Protein AF-A0A654AT46-F1 (afdb_monomer)

Solvent-accessible surface area (backbone atoms only — not comparable to full-atom values): 4686 Å² total; per-residue (Å²): 134,83,78,78,79,78,76,71,78,77,80,78,60,78,88,67,86,86,55,97,50,58,66,61,54,50,50,53,58,55,60,76,40,72,89,47,55,73,69,54,38,51,53,48,50,56,50,49,51,53,53,50,53,63,70,67,68,47,69,67,39,51,51,54,51,54,55,49,56,65,73,76,108

Mean predicted aligned error: 6.97 Å

Foldseek 3Di:
DDDPPPPDPDQPADPDDPDPDPVVVVVVLVVVCVPDDPVVNVVVVVVVLVVVCVVVVDVSNVVVVVVVVVVVD

Secondary structure (DSSP, 8-state):
-------PPPP----S---SSHHHHHHHHHHHHTT--HHHHHHHHHHHHHHHHHHH--HHHHHHHHHHHHHH-

Structure (mmCIF, N/CA/C/O backbone):
data_AF-A0A654AT46-F1
#
_entry.id   AF-A0A654AT46-F1
#
loop_
_atom_site.group_PDB
_atom_site.id
_atom_site.type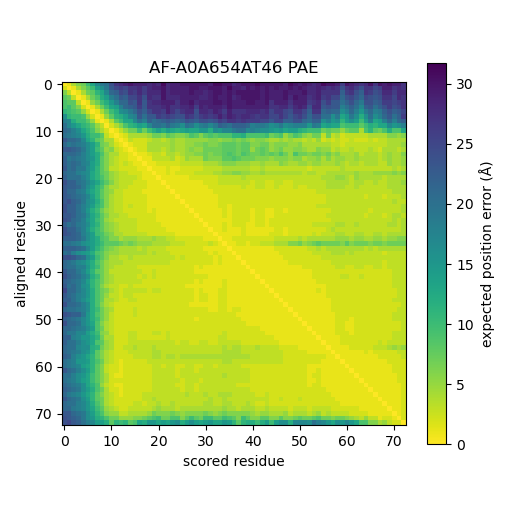_symbol
_atom_site.label_atom_id
_atom_site.label_alt_id
_atom_site.label_comp_id
_atom_site.label_asym_id
_atom_site.label_entity_id
_atom_site.label_seq_id
_atom_site.pdbx_PDB_ins_code
_atom_site.Cartn_x
_atom_site.Cartn_y
_atom_site.Cartn_z
_atom_site.occupancy
_atom_site.B_iso_or_equiv
_atom_site.auth_seq_id
_atom_site.auth_comp_id
_atom_site.auth_asym_id
_atom_site.auth_atom_id
_atom_site.pdbx_PDB_model_num
ATO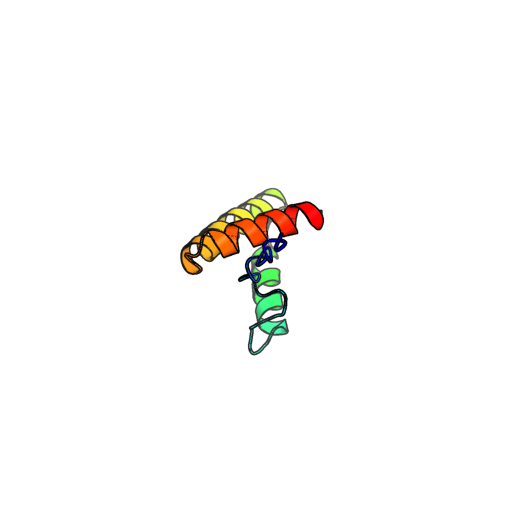M 1 N N . MET A 1 1 ? -8.461 13.621 45.673 1.00 41.88 1 MET A N 1
ATOM 2 C CA . MET A 1 1 ? -8.482 14.265 44.343 1.00 41.88 1 MET A CA 1
ATOM 3 C C . MET A 1 1 ? -8.135 13.184 43.334 1.00 41.88 1 MET A C 1
ATOM 5 O O . MET A 1 1 ? -6.982 12.784 43.276 1.00 41.88 1 MET A O 1
ATOM 9 N N . ASN A 1 2 ? -9.143 12.601 42.676 1.00 41.56 2 ASN A N 1
ATOM 10 C CA . ASN A 1 2 ? -8.944 11.478 41.757 1.00 41.56 2 ASN A CA 1
ATOM 11 C C . ASN A 1 2 ? -8.205 11.958 40.510 1.00 41.56 2 ASN A C 1
ATOM 13 O O . ASN A 1 2 ? -8.709 12.812 39.783 1.00 41.56 2 ASN A O 1
ATOM 17 N N . ALA A 1 3 ? -7.019 11.394 40.283 1.00 45.44 3 ALA A N 1
ATOM 18 C CA . ALA A 1 3 ? -6.332 11.480 39.010 1.00 45.44 3 ALA A CA 1
ATOM 19 C C . ALA A 1 3 ? -7.244 10.860 37.945 1.00 45.44 3 ALA A C 1
ATOM 21 O O . ALA A 1 3 ? -7.618 9.690 38.038 1.00 45.44 3 ALA A O 1
ATOM 22 N N . ALA A 1 4 ? -7.655 11.678 36.979 1.00 46.16 4 ALA A N 1
ATOM 23 C CA . ALA A 1 4 ? -8.365 11.230 35.798 1.00 46.16 4 ALA A CA 1
ATOM 24 C C . ALA A 1 4 ? -7.526 10.139 35.124 1.00 46.16 4 ALA A C 1
ATOM 26 O O . ALA A 1 4 ? -6.415 10.402 34.669 1.00 46.16 4 ALA A O 1
ATOM 27 N N . ALA A 1 5 ? -8.050 8.913 35.096 1.00 46.00 5 ALA A N 1
ATOM 28 C CA . ALA A 1 5 ? -7.523 7.852 34.261 1.00 46.00 5 ALA A CA 1
ATOM 29 C C . ALA A 1 5 ? -7.643 8.323 32.807 1.00 46.00 5 ALA A C 1
ATOM 31 O O . ALA A 1 5 ? -8.718 8.284 32.204 1.00 46.00 5 ALA A O 1
ATOM 32 N N . THR A 1 6 ? -6.543 8.842 32.272 1.00 43.47 6 THR A N 1
ATOM 33 C CA . THR A 1 6 ? -6.379 9.150 30.859 1.00 43.47 6 THR A CA 1
ATOM 34 C C . THR A 1 6 ? -6.451 7.829 30.110 1.00 43.47 6 THR A C 1
ATOM 36 O O . THR A 1 6 ? -5.473 7.098 29.968 1.00 43.47 6 THR A O 1
ATOM 39 N N . THR A 1 7 ? -7.660 7.482 29.681 1.00 44.69 7 THR A N 1
ATOM 40 C CA . THR A 1 7 ? -7.888 6.368 28.768 1.00 44.69 7 THR A CA 1
ATOM 41 C C . THR A 1 7 ? -7.192 6.750 27.468 1.00 44.69 7 THR A C 1
ATOM 43 O O . THR A 1 7 ? -7.716 7.549 26.694 1.00 44.69 7 THR A O 1
ATOM 46 N N . SER A 1 8 ? -5.967 6.261 27.269 1.00 54.06 8 SER A N 1
ATOM 47 C CA . SER A 1 8 ? -5.319 6.338 25.961 1.00 54.06 8 SER A CA 1
ATOM 48 C C . SER A 1 8 ? -6.249 5.634 24.974 1.00 54.06 8 SER A C 1
ATOM 50 O O . SER A 1 8 ? -6.686 4.519 25.280 1.00 54.06 8 SER A O 1
ATOM 52 N N . PRO A 1 9 ? -6.623 6.252 23.842 1.00 56.59 9 PRO A N 1
ATOM 53 C CA . PRO A 1 9 ? -7.422 5.550 22.855 1.00 56.59 9 PRO A CA 1
ATOM 54 C C . PRO A 1 9 ? -6.624 4.322 22.409 1.00 56.59 9 PRO A C 1
ATOM 56 O O . PRO A 1 9 ? -5.461 4.436 22.024 1.00 56.59 9 PRO A O 1
ATOM 59 N N . ALA A 1 10 ? -7.219 3.136 22.542 1.00 71.06 10 ALA A N 1
ATOM 60 C CA . ALA A 1 10 ? -6.618 1.912 22.037 1.00 71.06 10 ALA A CA 1
ATOM 61 C C . ALA A 1 10 ? -6.384 2.076 20.525 1.00 71.06 10 ALA A C 1
ATOM 63 O O . ALA A 1 10 ? -7.317 2.432 19.803 1.00 71.06 10 ALA A O 1
ATOM 64 N N . SER A 1 11 ? -5.142 1.856 20.078 1.00 79.06 11 SER A N 1
ATOM 65 C CA . SER A 1 11 ? -4.745 1.953 18.667 1.00 79.06 11 SER A CA 1
ATOM 66 C C . SER A 1 11 ? -5.652 1.077 17.807 1.00 79.06 11 SER A C 1
ATOM 68 O O . SER A 1 11 ? -5.865 -0.099 18.115 1.00 79.06 11 SER A O 1
ATOM 70 N N . LYS A 1 12 ? -6.216 1.657 16.745 1.00 87.94 12 LYS A N 1
ATOM 71 C CA . LYS A 1 12 ? -7.064 0.923 15.794 1.00 87.94 12 LYS A CA 1
ATOM 72 C C . LYS A 1 12 ? -6.263 0.280 14.665 1.00 87.94 12 LYS A C 1
ATOM 74 O O . LYS A 1 12 ? -6.775 -0.612 13.985 1.00 87.94 12 LYS A O 1
ATOM 79 N N . LEU A 1 13 ? -5.036 0.739 14.433 1.00 91.38 13 LEU A N 1
ATOM 80 C CA . LEU A 1 13 ? -4.178 0.216 13.380 1.00 91.38 13 LEU A CA 1
ATOM 81 C C . LEU A 1 13 ? -3.629 -1.171 13.745 1.00 91.38 13 LEU A C 1
ATOM 83 O O . LEU A 1 13 ? -2.953 -1.349 14.757 1.00 91.38 13 LEU A O 1
ATOM 87 N N . ALA A 1 14 ? -3.849 -2.149 12.868 1.00 90.62 14 ALA A N 1
ATOM 88 C CA . ALA A 1 14 ? -3.186 -3.445 12.970 1.00 90.62 14 ALA A CA 1
ATOM 89 C C . ALA A 1 14 ? -1.740 -3.349 12.460 1.00 90.62 14 ALA A C 1
ATOM 91 O O . ALA A 1 14 ? -1.509 -2.862 11.353 1.00 90.62 14 ALA A O 1
ATOM 92 N N . ARG A 1 15 ? -0.782 -3.832 13.260 1.00 87.19 15 ARG A N 1
ATOM 93 C CA . ARG A 1 15 ? 0.652 -3.838 12.914 1.00 87.19 15 ARG A CA 1
ATOM 94 C C . ARG A 1 15 ? 1.154 -5.201 12.440 1.00 87.19 15 ARG A C 1
ATOM 96 O O . ARG A 1 15 ? 2.188 -5.263 11.783 1.00 87.19 15 ARG A O 1
ATOM 103 N N . GLU A 1 16 ? 0.435 -6.281 12.743 1.00 89.06 16 GLU A N 1
ATOM 104 C CA . GLU A 1 16 ? 0.727 -7.598 12.177 1.00 89.06 16 GLU A CA 1
ATOM 105 C C . GLU A 1 16 ? 0.023 -7.800 10.829 1.00 89.06 16 GLU A C 1
ATOM 107 O O . GLU A 1 16 ? -1.014 -7.195 10.538 1.00 89.06 16 GLU A O 1
ATOM 112 N N . SER A 1 17 ? 0.569 -8.701 10.007 1.00 89.00 17 SER A N 1
ATOM 113 C CA . SER A 1 17 ? -0.102 -9.123 8.779 1.00 89.00 17 SER A CA 1
ATOM 114 C C . SER A 1 17 ? -1.455 -9.758 9.099 1.00 89.00 17 SER A C 1
ATOM 116 O O . SER A 1 17 ? -1.561 -10.642 9.946 1.00 89.00 17 SER A O 1
ATOM 118 N N . ARG A 1 18 ? -2.487 -9.333 8.369 1.00 91.88 18 ARG A N 1
ATOM 119 C CA . ARG A 1 18 ? -3.840 -9.913 8.421 1.00 91.88 18 ARG A CA 1
ATOM 120 C C . ARG A 1 18 ? -4.175 -10.731 7.174 1.00 91.88 18 ARG A C 1
ATOM 122 O O . ARG A 1 18 ? -5.325 -11.121 6.984 1.00 91.88 18 ARG A O 1
ATOM 129 N N . PHE A 1 19 ? -3.188 -10.964 6.310 1.00 94.56 19 PHE A N 1
ATOM 130 C CA . PHE A 1 19 ? -3.353 -11.789 5.121 1.00 94.56 19 PHE A CA 1
ATOM 131 C C . PHE A 1 19 ? -3.292 -13.271 5.487 1.00 94.56 19 PHE A C 1
ATOM 133 O O . PHE A 1 19 ? -2.464 -13.679 6.296 1.00 94.56 19 PHE A O 1
ATOM 140 N N . ALA A 1 20 ? -4.135 -14.080 4.841 1.00 96.12 20 ALA A N 1
ATOM 141 C CA . ALA A 1 20 ? -4.069 -15.537 4.958 1.00 96.12 20 ALA A CA 1
ATOM 142 C C . ALA A 1 20 ? -2.737 -16.099 4.423 1.00 96.12 20 ALA A C 1
ATOM 144 O O . ALA A 1 20 ? -2.236 -17.089 4.943 1.00 96.12 20 ALA A O 1
ATOM 145 N N . ASP A 1 21 ? -2.162 -15.437 3.414 1.00 97.12 21 ASP A N 1
ATOM 146 C CA . ASP A 1 21 ? -0.831 -15.712 2.873 1.00 97.12 21 ASP A CA 1
ATOM 147 C C . ASP A 1 21 ? -0.047 -14.385 2.763 1.00 97.12 21 ASP A C 1
ATOM 149 O O . ASP A 1 21 ? -0.211 -13.638 1.788 1.00 97.12 21 ASP A O 1
ATOM 153 N N . PRO A 1 22 ? 0.765 -14.043 3.783 1.00 94.56 22 PRO A N 1
ATOM 154 C CA . PRO A 1 22 ? 1.590 -12.836 3.779 1.00 94.56 22 PRO A CA 1
ATOM 155 C C . PRO A 1 22 ? 2.597 -12.789 2.621 1.00 94.56 22 PRO A C 1
ATOM 157 O O . PRO A 1 22 ? 2.840 -11.715 2.066 1.00 94.56 22 PRO A O 1
ATOM 160 N N . ASP A 1 23 ? 3.138 -13.938 2.211 1.00 96.38 23 ASP A N 1
ATOM 161 C CA . ASP A 1 23 ? 4.144 -14.007 1.151 1.00 96.38 23 ASP A CA 1
ATOM 162 C C . ASP A 1 23 ? 3.519 -13.733 -0.218 1.00 96.38 23 ASP A C 1
ATOM 164 O O . ASP A 1 23 ? 4.111 -13.045 -1.052 1.00 96.38 23 ASP A O 1
ATOM 168 N N . ALA A 1 24 ? 2.308 -14.241 -0.469 1.00 97.69 24 ALA A N 1
ATOM 169 C CA . ALA A 1 24 ? 1.567 -13.923 -1.686 1.00 97.69 24 ALA A CA 1
ATOM 170 C C . ALA A 1 24 ? 1.236 -12.429 -1.778 1.00 97.69 24 ALA A C 1
ATOM 172 O O . ALA A 1 24 ? 1.405 -11.837 -2.848 1.00 97.69 24 ALA A O 1
ATOM 173 N N . ALA A 1 25 ? 0.822 -11.810 -0.669 1.00 96.31 25 ALA A N 1
ATOM 174 C CA . ALA A 1 25 ? 0.565 -10.373 -0.618 1.00 96.31 25 ALA A CA 1
ATOM 175 C C . ALA A 1 25 ? 1.842 -9.562 -0.904 1.00 96.31 25 ALA A C 1
ATOM 177 O O . ALA A 1 25 ? 1.823 -8.648 -1.730 1.00 96.31 25 ALA A O 1
ATOM 178 N N . PHE A 1 26 ? 2.972 -9.940 -0.299 1.00 94.62 26 PHE A N 1
ATOM 179 C CA . PHE A 1 26 ? 4.258 -9.298 -0.569 1.00 94.62 26 PHE A CA 1
ATOM 180 C C . PHE A 1 26 ? 4.690 -9.460 -2.033 1.00 94.62 26 PHE A C 1
ATOM 182 O O . PHE A 1 26 ? 5.075 -8.483 -2.676 1.00 94.62 26 PHE A O 1
ATOM 189 N N . ARG A 1 27 ? 4.572 -10.670 -2.601 1.00 97.75 27 ARG A N 1
ATOM 190 C CA . ARG A 1 27 ? 4.892 -10.928 -4.016 1.00 97.75 27 ARG A CA 1
ATOM 191 C C . ARG A 1 27 ? 4.057 -10.072 -4.962 1.00 97.75 27 ARG A C 1
ATOM 193 O O . ARG A 1 27 ? 4.607 -9.568 -5.938 1.00 97.75 27 ARG A O 1
ATOM 200 N N . LEU A 1 28 ? 2.764 -9.891 -4.685 1.00 97.69 28 LEU A N 1
ATOM 201 C CA . LEU A 1 28 ? 1.887 -9.029 -5.483 1.00 97.69 28 LEU A CA 1
ATOM 202 C C . LEU A 1 28 ? 2.408 -7.585 -5.516 1.00 97.69 28 LEU A C 1
ATOM 204 O O . LEU A 1 28 ? 2.522 -6.997 -6.591 1.00 97.69 28 LEU A O 1
ATOM 208 N N . LEU A 1 29 ? 2.770 -7.037 -4.351 1.00 96.75 29 LEU A N 1
ATOM 209 C CA . LEU A 1 29 ? 3.311 -5.681 -4.238 1.00 96.75 29 LEU A CA 1
ATOM 210 C C . LEU A 1 29 ? 4.670 -5.552 -4.931 1.00 96.75 29 LEU A C 1
ATOM 212 O O . LEU A 1 29 ? 4.877 -4.618 -5.700 1.00 96.75 29 LEU A O 1
ATOM 216 N N . ALA A 1 30 ? 5.580 -6.504 -4.722 1.00 96.69 30 ALA A N 1
ATOM 217 C CA . ALA A 1 30 ? 6.891 -6.501 -5.368 1.00 96.69 30 ALA A CA 1
ATOM 218 C C . ALA A 1 30 ? 6.769 -6.587 -6.899 1.00 96.69 30 ALA A C 1
ATOM 220 O O . ALA A 1 30 ? 7.438 -5.856 -7.629 1.00 96.69 30 ALA A O 1
ATOM 221 N N . GLN A 1 31 ? 5.867 -7.435 -7.398 1.00 97.88 31 GLN A N 1
ATOM 222 C CA . GLN A 1 31 ? 5.639 -7.598 -8.829 1.00 97.88 31 GLN A CA 1
ATOM 223 C C . GLN A 1 31 ? 5.079 -6.330 -9.483 1.00 97.88 31 GLN A C 1
ATOM 225 O O . GLN A 1 31 ? 5.428 -6.050 -10.629 1.00 97.88 31 GLN A O 1
ATOM 230 N N . ALA A 1 32 ? 4.266 -5.549 -8.768 1.00 97.75 32 ALA A N 1
ATOM 231 C CA . ALA A 1 32 ? 3.730 -4.285 -9.271 1.00 97.75 32 ALA A CA 1
ATOM 232 C C . ALA A 1 32 ? 4.821 -3.232 -9.561 1.00 97.75 32 ALA A C 1
ATOM 234 O O . ALA A 1 32 ? 4.577 -2.302 -10.326 1.00 97.75 32 ALA A O 1
ATOM 235 N N . HIS A 1 33 ? 6.020 -3.395 -8.991 1.00 98.00 33 HIS A N 1
ATOM 236 C CA . HIS A 1 33 ? 7.143 -2.467 -9.140 1.00 98.00 33 HIS A CA 1
ATOM 237 C C . HIS A 1 33 ? 8.215 -2.921 -10.141 1.00 98.00 33 HIS A C 1
ATOM 239 O O . HIS A 1 33 ? 9.083 -2.122 -10.474 1.00 98.00 33 HIS A O 1
ATOM 245 N N . ARG A 1 34 ? 8.180 -4.178 -10.612 1.00 94.50 34 ARG A N 1
ATOM 246 C CA . ARG A 1 34 ? 9.305 -4.841 -11.306 1.00 94.50 34 ARG A CA 1
ATOM 2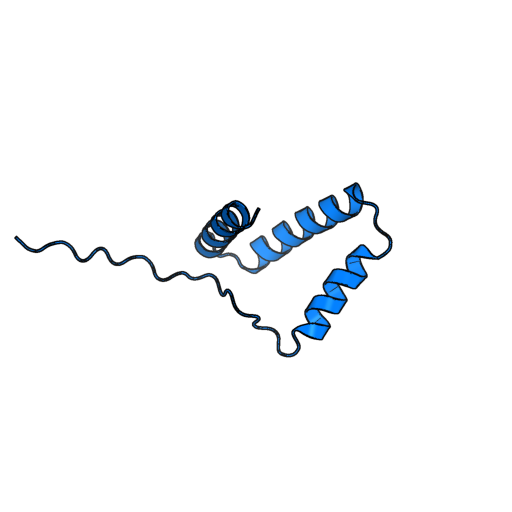47 C C . ARG A 1 34 ? 9.884 -4.045 -12.487 1.00 94.50 34 ARG A C 1
ATOM 249 O O . ARG A 1 34 ? 11.093 -4.076 -12.682 1.00 94.50 34 ARG A O 1
ATOM 256 N N . ASP A 1 35 ? 9.037 -3.335 -13.226 1.00 95.25 35 ASP A N 1
ATOM 257 C CA . ASP A 1 35 ? 9.411 -2.632 -14.460 1.00 95.25 35 ASP A CA 1
ATOM 258 C C . ASP A 1 35 ? 9.250 -1.103 -14.346 1.00 95.25 35 ASP A C 1
ATOM 260 O O . ASP A 1 35 ? 9.172 -0.398 -15.352 1.00 95.25 35 ASP A O 1
ATOM 264 N N . LEU A 1 36 ? 9.155 -0.581 -13.118 1.00 98.25 36 LEU A N 1
ATOM 265 C CA . LEU A 1 36 ? 9.006 0.849 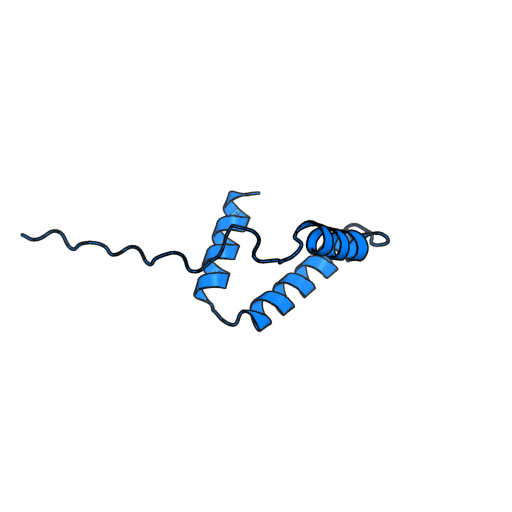-12.857 1.00 98.25 36 LEU A CA 1
ATOM 266 C C . LEU A 1 36 ? 10.350 1.481 -12.495 1.00 98.25 36 LEU A C 1
ATOM 268 O O . LEU A 1 36 ? 11.106 0.943 -11.689 1.00 98.25 36 LEU A O 1
ATOM 272 N N . ASP A 1 37 ? 10.612 2.668 -13.043 1.00 98.25 37 ASP A N 1
ATOM 273 C CA . ASP A 1 37 ? 11.668 3.529 -12.516 1.00 98.25 37 ASP A CA 1
ATOM 274 C C . ASP A 1 37 ? 11.294 4.074 -11.124 1.00 98.25 37 ASP A C 1
ATOM 276 O O . ASP A 1 37 ? 10.166 3.925 -10.644 1.00 98.25 37 ASP A O 1
ATOM 280 N N . GLU A 1 38 ? 12.248 4.720 -10.458 1.00 97.56 38 GLU A N 1
ATOM 281 C CA . GLU A 1 38 ? 12.060 5.248 -9.103 1.00 97.56 38 GLU A CA 1
ATOM 282 C C . GLU A 1 38 ? 10.874 6.221 -9.006 1.00 97.56 38 GLU A C 1
ATOM 284 O O . GLU A 1 38 ? 10.070 6.154 -8.072 1.00 97.56 38 GLU A O 1
ATOM 289 N N . ARG A 1 39 ? 10.703 7.092 -10.006 1.00 98.31 39 ARG A N 1
ATOM 290 C CA . ARG A 1 39 ? 9.628 8.089 -10.020 1.00 98.31 39 ARG A CA 1
ATOM 291 C C . ARG A 1 39 ? 8.263 7.431 -10.211 1.00 98.31 39 ARG A C 1
ATOM 293 O O . ARG A 1 39 ? 7.296 7.810 -9.547 1.00 98.31 39 ARG A O 1
ATOM 300 N N . ALA A 1 40 ? 8.165 6.462 -11.112 1.00 98.44 40 ALA A N 1
ATOM 301 C CA . ALA A 1 40 ? 6.951 5.709 -11.381 1.00 98.44 40 ALA A CA 1
ATOM 302 C C . ALA A 1 40 ? 6.586 4.798 -10.201 1.00 98.44 40 ALA A C 1
ATOM 304 O O . ALA A 1 40 ? 5.407 4.701 -9.857 1.00 98.44 40 ALA A O 1
ATOM 305 N N . SER A 1 41 ? 7.584 4.206 -9.542 1.00 98.31 41 SER A N 1
ATOM 306 C CA . SER A 1 41 ? 7.449 3.447 -8.296 1.00 98.31 41 SER A CA 1
ATOM 307 C C . SER A 1 41 ? 6.876 4.319 -7.171 1.00 98.31 41 SER A C 1
ATOM 309 O O . SER A 1 41 ? 5.844 3.989 -6.584 1.00 98.31 41 SER A O 1
ATOM 311 N N . ALA A 1 42 ? 7.438 5.513 -6.948 1.00 98.00 42 ALA A N 1
ATOM 312 C CA . ALA A 1 42 ? 6.906 6.466 -5.972 1.00 98.00 42 ALA A CA 1
ATOM 313 C C . ALA A 1 42 ? 5.463 6.898 -6.302 1.00 98.00 42 ALA A C 1
ATOM 315 O O . ALA A 1 42 ? 4.603 6.959 -5.419 1.00 98.00 42 ALA A O 1
ATOM 316 N N . ALA A 1 43 ? 5.160 7.138 -7.582 1.00 98.31 43 ALA A N 1
ATOM 317 C CA . ALA A 1 43 ? 3.808 7.469 -8.029 1.00 98.31 43 ALA A CA 1
ATOM 318 C C . ALA A 1 43 ? 2.819 6.295 -7.881 1.00 98.31 43 ALA A C 1
ATOM 320 O O . ALA A 1 43 ? 1.628 6.515 -7.641 1.00 98.31 43 ALA A O 1
ATOM 321 N N . LEU A 1 44 ? 3.269 5.047 -8.043 1.00 98.50 44 LEU A N 1
ATOM 322 C CA . LEU A 1 44 ? 2.471 3.857 -7.744 1.00 98.50 44 LEU A CA 1
ATOM 323 C C . LEU A 1 44 ? 2.151 3.794 -6.248 1.00 98.50 44 LEU A C 1
ATOM 325 O O . LEU A 1 44 ? 0.976 3.685 -5.901 1.00 98.50 44 LEU A O 1
ATOM 329 N N . ASN A 1 45 ? 3.152 3.957 -5.382 1.00 97.50 45 ASN A N 1
ATOM 330 C CA . ASN A 1 45 ? 2.965 3.950 -3.931 1.00 97.50 45 ASN A CA 1
ATOM 331 C C . ASN A 1 45 ? 1.985 5.032 -3.462 1.00 97.50 45 ASN A C 1
ATOM 333 O O . ASN A 1 45 ? 1.050 4.722 -2.728 1.00 97.50 45 ASN A O 1
ATOM 337 N N . ALA A 1 46 ? 2.118 6.273 -3.938 1.00 97.69 46 ALA A N 1
ATOM 338 C CA . ALA A 1 46 ? 1.203 7.357 -3.568 1.00 97.69 46 ALA A CA 1
ATOM 339 C C . ALA A 1 46 ? -0.259 7.049 -3.945 1.00 97.69 46 ALA A C 1
ATOM 341 O O . ALA A 1 46 ? -1.176 7.257 -3.148 1.00 97.69 46 ALA A O 1
ATOM 342 N N . ARG A 1 47 ? -0.484 6.505 -5.150 1.00 98.44 47 ARG A N 1
ATOM 343 C CA . ARG A 1 47 ? -1.824 6.094 -5.600 1.00 98.44 47 ARG A CA 1
ATOM 344 C C . ARG A 1 47 ? -2.359 4.920 -4.788 1.00 98.44 47 ARG A C 1
ATOM 346 O O . ARG A 1 47 ? -3.521 4.948 -4.393 1.00 98.44 47 ARG A O 1
ATOM 353 N N . LEU A 1 48 ? -1.528 3.911 -4.528 1.00 98.25 48 LEU A N 1
ATOM 354 C CA . LEU A 1 48 ? -1.911 2.738 -3.749 1.00 98.25 48 LEU A CA 1
ATOM 355 C C . LEU A 1 48 ? -2.303 3.126 -2.318 1.00 98.25 48 LEU A C 1
ATOM 357 O O . LEU A 1 48 ? -3.360 2.708 -1.853 1.00 98.25 48 LEU A O 1
ATOM 361 N N . VAL A 1 49 ? -1.513 3.977 -1.656 1.00 96.50 49 VAL A N 1
ATOM 362 C CA . VAL A 1 49 ? -1.822 4.503 -0.317 1.00 96.50 49 VAL A CA 1
ATOM 363 C C . VAL A 1 49 ? -3.178 5.204 -0.307 1.00 96.50 49 VAL A C 1
ATOM 365 O O . VAL A 1 49 ? -3.998 4.909 0.557 1.00 96.50 49 VAL A O 1
ATOM 368 N N . LEU A 1 50 ? -3.457 6.076 -1.281 1.00 97.50 50 LEU A N 1
ATOM 369 C CA . LEU A 1 50 ? -4.743 6.776 -1.356 1.00 97.50 50 LEU A CA 1
ATOM 370 C C . LEU A 1 50 ? -5.922 5.813 -1.572 1.00 97.50 50 LEU A C 1
ATOM 372 O O . LEU A 1 50 ? -6.959 5.951 -0.924 1.00 97.50 50 LEU A O 1
ATOM 376 N N . ILE A 1 51 ? -5.769 4.822 -2.455 1.00 98.38 51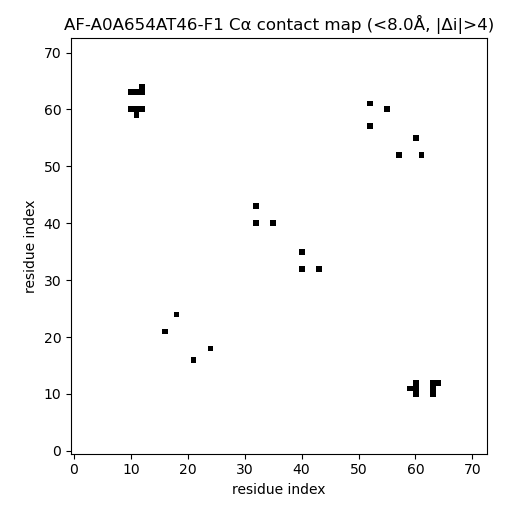 ILE A N 1
ATOM 377 C CA . ILE A 1 51 ? -6.799 3.801 -2.703 1.00 98.38 51 ILE A CA 1
ATOM 378 C C . ILE A 1 51 ? -7.091 3.010 -1.423 1.00 98.38 51 ILE A C 1
ATOM 380 O O . ILE A 1 51 ? -8.255 2.827 -1.066 1.00 98.38 51 ILE A O 1
ATOM 384 N N . LEU A 1 52 ? -6.050 2.566 -0.716 1.00 96.81 52 LEU A N 1
ATOM 385 C CA . LEU A 1 52 ? -6.198 1.800 0.520 1.00 96.81 52 LEU A CA 1
ATOM 386 C C . LEU A 1 52 ? -6.768 2.653 1.657 1.00 96.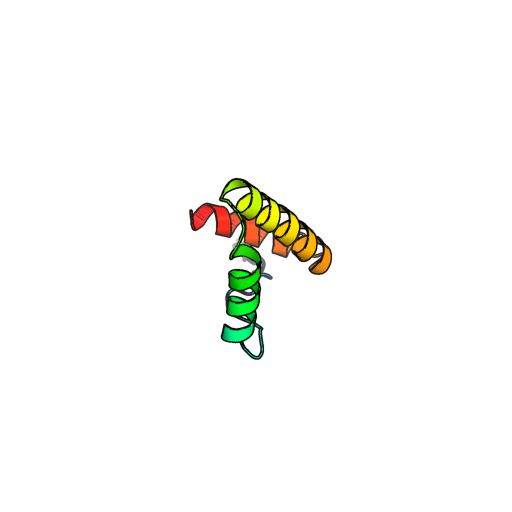81 52 LEU A C 1
ATOM 388 O O . LEU A 1 52 ? -7.636 2.177 2.380 1.00 96.81 52 LEU A O 1
ATOM 392 N N . ALA A 1 53 ? -6.357 3.917 1.782 1.00 96.31 53 ALA A N 1
ATOM 393 C CA . ALA A 1 53 ? -6.922 4.846 2.758 1.00 96.31 53 ALA A CA 1
ATOM 394 C C . ALA A 1 53 ? -8.433 5.034 2.545 1.00 96.31 53 ALA A C 1
ATOM 396 O O . ALA A 1 53 ? -9.209 4.947 3.498 1.00 96.31 53 ALA A O 1
ATOM 397 N N . ASN A 1 54 ? -8.859 5.196 1.288 1.00 96.81 54 ASN A N 1
ATOM 398 C CA . ASN A 1 54 ? -10.276 5.279 0.935 1.00 96.81 54 ASN A CA 1
ATOM 399 C C . ASN A 1 54 ? -11.027 3.972 1.226 1.00 96.81 54 ASN A C 1
ATOM 401 O O . ASN A 1 54 ? -12.174 4.015 1.658 1.00 96.81 54 ASN A O 1
ATOM 405 N N . HIS A 1 55 ? -10.395 2.816 1.002 1.00 97.31 55 HIS A N 1
ATOM 406 C CA . HIS A 1 55 ? -10.988 1.515 1.313 1.00 97.31 55 HIS A CA 1
ATOM 407 C C . HIS A 1 55 ? -11.155 1.286 2.824 1.00 97.31 55 HIS A C 1
ATOM 409 O O . HIS A 1 55 ? -12.168 0.732 3.244 1.00 97.31 55 HIS A O 1
ATOM 415 N N . ILE A 1 56 ? -10.183 1.721 3.636 1.00 95.12 56 ILE A N 1
ATOM 416 C CA . ILE A 1 56 ? -10.224 1.618 5.103 1.00 95.12 56 ILE A CA 1
ATOM 417 C C . ILE A 1 56 ? -11.322 2.520 5.682 1.00 95.12 56 ILE A C 1
ATOM 419 O O . ILE A 1 56 ? -12.058 2.087 6.565 1.00 95.12 56 ILE A O 1
ATOM 423 N N . GLY A 1 57 ? -11.432 3.767 5.209 1.00 95.69 57 GLY A N 1
ATOM 424 C CA . GLY A 1 57 ? -12.511 4.689 5.588 1.00 95.69 57 GLY A CA 1
ATOM 425 C C . GLY A 1 57 ? -12.514 5.168 7.051 1.00 95.69 57 GLY A C 1
ATOM 426 O O . GLY A 1 57 ? -13.469 5.824 7.461 1.00 95.69 57 GLY A O 1
ATOM 427 N N . ASP A 1 58 ? -11.473 4.871 7.840 1.00 96.19 58 ASP A N 1
ATOM 428 C CA . ASP A 1 58 ? -11.318 5.312 9.235 1.00 96.19 58 ASP A CA 1
ATOM 429 C C . ASP A 1 58 ? -10.150 6.304 9.362 1.00 96.19 58 ASP A C 1
ATOM 431 O O . ASP A 1 58 ? -8.975 5.952 9.223 1.00 96.19 58 ASP A O 1
ATOM 435 N N . GLU A 1 59 ? -10.480 7.565 9.651 1.00 93.69 59 GLU A N 1
ATOM 436 C CA . GLU A 1 59 ? -9.509 8.654 9.793 1.00 93.69 59 GLU A CA 1
ATOM 437 C C . GLU A 1 59 ? -8.522 8.429 10.953 1.00 93.69 59 GLU A C 1
ATOM 439 O O . GLU A 1 59 ? -7.367 8.843 10.858 1.00 93.69 59 GLU A O 1
ATOM 444 N N . GLN A 1 60 ? -8.930 7.756 12.039 1.00 94.44 60 GLN A N 1
ATOM 445 C CA . GLN A 1 60 ? -8.021 7.462 13.157 1.00 94.44 60 GLN A CA 1
ATOM 446 C C . GLN A 1 60 ? -6.942 6.473 12.725 1.00 94.44 60 GLN A C 1
ATOM 448 O O . GLN A 1 60 ? -5.764 6.695 12.991 1.00 94.44 60 GLN A O 1
ATOM 453 N N . VAL A 1 61 ? -7.335 5.424 11.993 1.00 95.31 61 VAL A N 1
ATOM 454 C CA . VAL A 1 61 ? -6.393 4.442 11.436 1.00 95.31 61 VAL A CA 1
ATOM 455 C C . VAL A 1 61 ? -5.405 5.132 10.496 1.00 95.31 61 VAL A C 1
ATOM 457 O O . VAL A 1 61 ? -4.205 4.875 10.577 1.00 95.31 61 VAL A O 1
ATOM 460 N N . LEU A 1 62 ? -5.884 6.049 9.648 1.00 95.31 62 LEU A N 1
ATOM 461 C CA . LEU A 1 62 ? -5.017 6.816 8.753 1.00 95.31 62 LEU A CA 1
ATOM 462 C C . LEU A 1 62 ? -4.033 7.707 9.528 1.00 95.31 62 LEU A C 1
ATOM 464 O O . LEU A 1 62 ? -2.846 7.717 9.209 1.00 95.31 62 LEU A O 1
ATOM 468 N N . ARG A 1 63 ? -4.495 8.422 10.562 1.00 95.38 63 ARG A N 1
ATOM 469 C CA . ARG A 1 63 ? -3.630 9.264 11.406 1.00 95.38 63 ARG A CA 1
ATOM 470 C C . ARG A 1 63 ? -2.547 8.461 12.118 1.00 95.38 63 ARG A C 1
ATOM 472 O O . ARG A 1 63 ? -1.388 8.870 12.108 1.00 95.38 63 ARG A O 1
ATOM 479 N N . GLU A 1 64 ? -2.911 7.323 12.700 1.00 95.50 64 GLU A N 1
ATOM 480 C CA . GLU A 1 64 ? -1.960 6.417 13.350 1.00 95.50 64 GLU A CA 1
ATOM 481 C C . GLU A 1 64 ? -0.920 5.882 12.352 1.00 95.50 64 GLU A C 1
ATOM 483 O O . GLU A 1 64 ? 0.272 5.867 12.656 1.00 95.50 64 GLU A O 1
ATOM 488 N N . ALA A 1 65 ? -1.346 5.498 11.142 1.00 94.69 65 ALA A N 1
ATOM 489 C CA . ALA A 1 65 ? -0.444 5.014 10.098 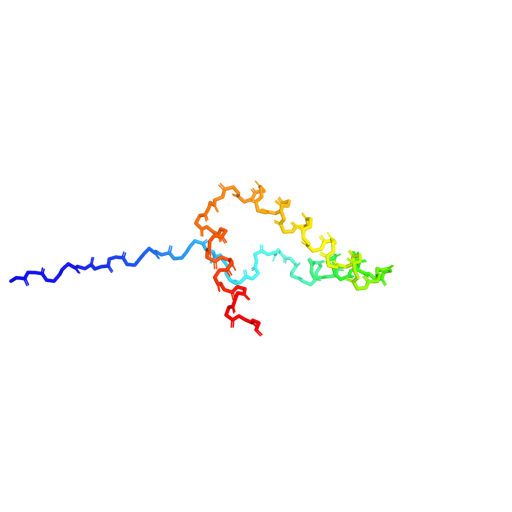1.00 94.69 65 ALA A CA 1
ATOM 490 C C . ALA A 1 65 ? 0.549 6.091 9.631 1.00 94.69 65 ALA A C 1
ATOM 492 O O . ALA A 1 65 ? 1.733 5.800 9.468 1.00 94.69 65 ALA A O 1
ATOM 493 N N . VAL A 1 66 ? 0.090 7.337 9.452 1.00 94.94 66 VAL A N 1
ATOM 494 C CA . VAL A 1 66 ? 0.954 8.470 9.075 1.00 94.94 66 VAL A CA 1
ATOM 495 C C . VAL A 1 66 ? 1.983 8.768 10.166 1.00 94.94 66 VAL A C 1
ATOM 497 O O . VAL A 1 66 ? 3.157 8.950 9.852 1.00 94.94 66 VAL A O 1
ATOM 500 N N . ALA A 1 67 ? 1.571 8.780 11.438 1.00 95.25 67 ALA A N 1
ATOM 501 C CA . ALA A 1 67 ? 2.488 8.992 12.558 1.00 95.25 67 ALA A CA 1
ATOM 502 C C . ALA A 1 67 ? 3.589 7.917 12.602 1.00 95.25 67 ALA A C 1
ATOM 504 O O . ALA A 1 67 ? 4.767 8.247 12.699 1.00 95.25 67 ALA A O 1
ATOM 505 N N . LEU A 1 68 ? 3.223 6.644 12.432 1.00 93.56 68 LEU A N 1
ATOM 506 C CA . LEU A 1 68 ? 4.190 5.543 12.409 1.00 93.56 68 LEU A CA 1
ATOM 507 C C . LEU A 1 68 ? 5.134 5.585 11.206 1.00 93.56 68 LEU A C 1
ATOM 509 O O . LEU A 1 68 ? 6.317 5.291 11.351 1.00 93.56 68 LEU A O 1
ATOM 513 N N . ALA A 1 69 ? 4.639 5.955 10.023 1.00 93.12 69 ALA A N 1
ATOM 514 C CA . ALA A 1 69 ? 5.487 6.104 8.843 1.00 93.12 69 ALA A CA 1
ATOM 515 C C . ALA A 1 69 ? 6.551 7.199 9.036 1.00 93.12 69 ALA A C 1
ATOM 517 O O . ALA A 1 69 ? 7.668 7.047 8.550 1.00 93.12 69 ALA A O 1
ATOM 518 N N . HIS A 1 70 ? 6.225 8.268 9.773 1.00 93.44 70 HIS A N 1
ATOM 519 C CA . HIS A 1 70 ? 7.184 9.309 10.150 1.00 93.44 70 HIS A CA 1
ATOM 520 C C . HIS A 1 70 ? 8.247 8.833 11.149 1.00 93.44 70 HIS A C 1
ATOM 522 O O . HIS A 1 70 ? 9.359 9.342 11.109 1.00 93.44 70 HIS A O 1
ATOM 528 N N . GLU A 1 71 ? 7.919 7.898 12.043 1.00 93.19 71 GLU A N 1
ATOM 529 C CA . GLU A 1 71 ? 8.867 7.346 13.026 1.00 93.19 71 GLU A CA 1
ATOM 530 C C . GLU A 1 71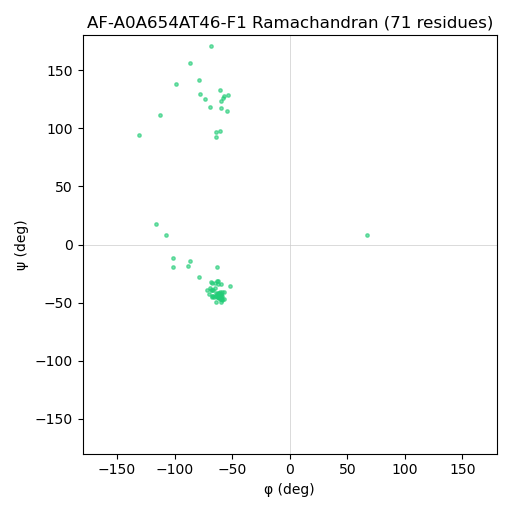 ? 9.817 6.298 12.425 1.00 93.19 71 GLU A C 1
ATOM 532 O O . GLU A 1 71 ? 10.912 6.090 12.943 1.00 93.19 71 GLU A O 1
ATOM 537 N N . ALA A 1 7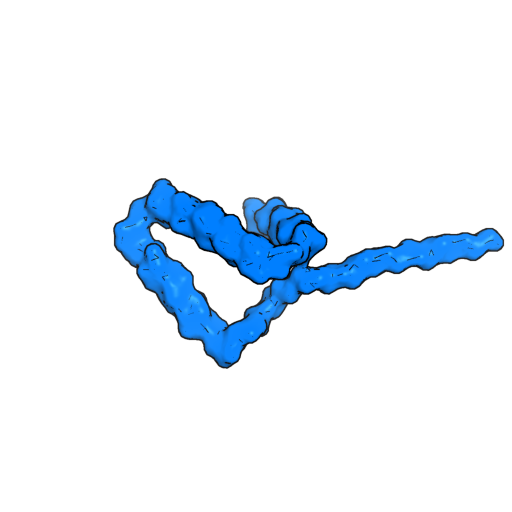2 ? 9.384 5.602 11.370 1.00 85.25 72 ALA A N 1
ATOM 538 C CA . ALA A 1 72 ? 10.128 4.504 10.754 1.00 85.25 72 ALA A CA 1
ATOM 539 C C . ALA A 1 72 ? 11.144 4.942 9.680 1.00 85.25 72 ALA A C 1
ATOM 541 O O . ALA A 1 72 ? 11.955 4.113 9.260 1.00 85.25 72 ALA A O 1
ATOM 542 N N . GLY A 1 73 ? 11.062 6.190 9.207 1.00 64.31 73 GLY A N 1
ATOM 543 C CA . GLY A 1 73 ? 11.977 6.785 8.222 1.00 64.31 73 GLY A CA 1
ATOM 544 C C . GLY A 1 73 ? 13.101 7.574 8.874 1.00 64.31 73 GLY A C 1
ATOM 545 O O . GLY A 1 73 ? 14.223 7.523 8.325 1.00 64.31 73 GLY A O 1
#

Radius of gyration: 16.82 Å; Cα contacts (8 Å, |Δi|>4): 16; chains: 1; bounding box: 25×30×59 Å

Sequence (73 aa):
MNAAATTSPASKLARESRFADPDAAFRLLAQAHRDLDERASAALNARLVLILANHIGDEQVLREAVALAHEAG

pLDDT: mean 88.44, std 16.74, range [41.56, 98.5]